Protein AF-A0A095X6H6-F1 (afdb_monomer_lite)

Radius of gyration: 21.78 Å; chains: 1; bounding box: 47×42×47 Å

Structure (mmCIF, N/CA/C/O backbone):
data_AF-A0A095X6H6-F1
#
_entry.id   AF-A0A095X6H6-F1
#
loop_
_atom_site.group_PDB
_atom_site.id
_atom_site.type_symbol
_atom_site.label_atom_id
_atom_site.label_alt_id
_atom_site.label_comp_id
_atom_site.label_asym_id
_atom_site.label_entity_id
_atom_site.label_seq_id
_atom_site.pdbx_PDB_ins_code
_atom_site.Cartn_x
_atom_site.Cartn_y
_atom_site.Cartn_z
_atom_site.occupancy
_atom_site.B_iso_or_equiv
_atom_site.auth_seq_id
_atom_site.auth_comp_id
_atom_site.auth_asym_id
_atom_site.auth_atom_id
_atom_site.pdbx_PDB_model_num
ATOM 1 N N . MET A 1 1 ? 26.112 -7.016 -23.540 1.00 60.12 1 MET A N 1
ATOM 2 C CA . MET A 1 1 ? 26.769 -6.871 -22.224 1.00 60.12 1 MET A CA 1
ATOM 3 C C . MET A 1 1 ? 26.625 -8.183 -21.480 1.00 60.12 1 MET A C 1
ATOM 5 O O . MET A 1 1 ? 25.496 -8.588 -21.232 1.00 60.12 1 MET A O 1
ATOM 9 N N . SER A 1 2 ? 27.731 -8.853 -21.180 1.00 85.56 2 SER A N 1
ATOM 10 C CA . SER A 1 2 ? 27.778 -10.035 -20.316 1.00 85.56 2 SER A CA 1
ATOM 11 C C . SER A 1 2 ? 28.204 -9.607 -18.913 1.00 85.56 2 SER A C 1
ATOM 13 O O . SER A 1 2 ? 29.103 -8.781 -18.773 1.00 85.56 2 SER A O 1
ATOM 15 N N . VAL A 1 3 ? 27.550 -10.140 -17.887 1.00 92.31 3 VAL A N 1
ATOM 16 C CA . VAL A 1 3 ? 27.942 -9.969 -16.479 1.00 92.31 3 VAL A CA 1
ATOM 17 C C . VAL A 1 3 ? 28.571 -11.267 -15.974 1.00 92.31 3 VAL A C 1
ATOM 19 O O . VAL A 1 3 ? 28.312 -12.326 -16.548 1.00 92.31 3 VAL A O 1
ATOM 22 N N . SER A 1 4 ? 29.395 -11.195 -14.926 1.00 95.94 4 SER A N 1
ATOM 23 C CA . SER A 1 4 ? 29.883 -12.398 -14.243 1.00 95.94 4 SER A CA 1
ATOM 24 C C . SER A 1 4 ? 28.723 -13.167 -13.601 1.00 95.94 4 SER A C 1
ATOM 26 O O . SER A 1 4 ? 27.654 -12.603 -13.341 1.00 95.94 4 SER A O 1
ATOM 28 N N . ALA A 1 5 ? 28.933 -14.459 -13.341 1.00 95.06 5 ALA A N 1
ATOM 29 C CA . ALA A 1 5 ? 27.931 -15.309 -12.703 1.00 95.06 5 ALA A CA 1
ATOM 30 C C . ALA A 1 5 ? 27.507 -14.755 -11.331 1.00 95.06 5 ALA A C 1
ATOM 32 O O . ALA A 1 5 ? 26.315 -14.691 -11.036 1.00 95.06 5 ALA A O 1
ATOM 33 N N . ASP A 1 6 ? 28.462 -14.264 -10.540 1.00 95.62 6 ASP A N 1
ATOM 34 C CA . ASP A 1 6 ? 28.217 -13.683 -9.217 1.00 95.62 6 ASP A CA 1
ATOM 35 C C . ASP A 1 6 ? 27.315 -12.448 -9.289 1.00 95.62 6 ASP A C 1
ATOM 37 O O . ASP A 1 6 ? 26.350 -12.314 -8.534 1.00 95.62 6 ASP A O 1
ATOM 41 N N . GLU A 1 7 ? 27.576 -11.562 -10.253 1.00 93.81 7 GLU A N 1
ATOM 42 C CA . GLU A 1 7 ? 26.783 -10.348 -10.439 1.00 93.81 7 GLU A CA 1
ATOM 43 C C . GLU A 1 7 ? 25.385 -10.668 -10.989 1.00 93.81 7 GLU A C 1
ATOM 45 O O . GLU A 1 7 ? 24.404 -10.011 -10.631 1.00 93.81 7 GLU A O 1
ATOM 50 N N . PHE A 1 8 ? 25.259 -11.711 -11.815 1.00 93.81 8 PHE A N 1
ATOM 51 C CA . PHE A 1 8 ? 23.956 -12.214 -12.243 1.00 93.81 8 PHE A CA 1
ATOM 52 C C . PHE A 1 8 ? 23.138 -12.734 -11.056 1.00 93.81 8 PHE A C 1
ATOM 54 O O . PHE A 1 8 ? 21.996 -12.305 -10.879 1.00 93.81 8 PHE A O 1
ATOM 61 N N . ILE A 1 9 ? 23.719 -13.605 -10.225 1.00 93.19 9 ILE A N 1
ATOM 62 C CA . ILE A 1 9 ? 23.045 -14.188 -9.057 1.00 93.19 9 ILE A CA 1
ATOM 63 C C . ILE A 1 9 ? 22.637 -13.082 -8.081 1.00 93.19 9 ILE A C 1
ATOM 65 O O . ILE A 1 9 ? 21.480 -13.035 -7.660 1.00 93.19 9 ILE A O 1
ATOM 69 N N . ARG A 1 10 ? 23.533 -12.131 -7.791 1.00 92.19 10 ARG A N 1
ATOM 70 C CA . ARG A 1 10 ? 23.240 -10.988 -6.916 1.00 92.19 10 ARG A CA 1
ATOM 71 C C . ARG A 1 10 ? 22.039 -10.180 -7.411 1.00 92.19 10 ARG A C 1
ATOM 73 O O . ARG A 1 10 ? 21.130 -9.905 -6.633 1.00 92.19 10 ARG A O 1
ATOM 80 N N . ARG A 1 11 ? 21.994 -9.823 -8.701 1.00 91.06 11 ARG A N 1
ATOM 81 C CA . ARG A 1 11 ? 20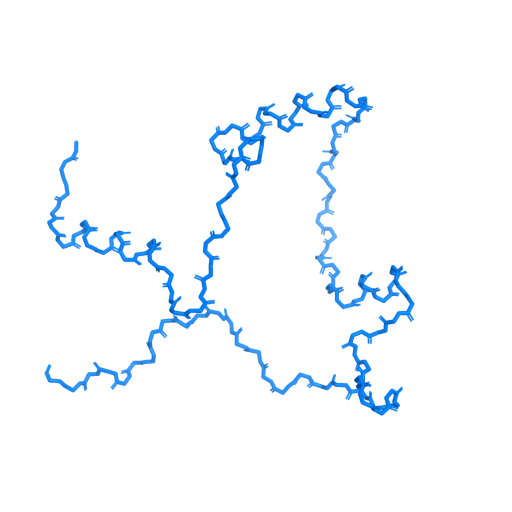.856 -9.091 -9.294 1.00 91.06 11 ARG A CA 1
ATOM 82 C C . ARG A 1 11 ? 19.577 -9.919 -9.318 1.00 91.06 11 ARG A C 1
ATOM 84 O O . ARG A 1 11 ? 18.497 -9.375 -9.108 1.00 91.06 11 ARG A O 1
ATOM 91 N N . PHE A 1 12 ? 19.690 -11.217 -9.579 1.00 86.06 12 PHE A N 1
ATOM 92 C CA . PHE A 1 12 ? 18.551 -12.124 -9.619 1.00 86.06 12 PHE A CA 1
ATOM 93 C C . PHE A 1 12 ? 17.882 -12.247 -8.247 1.00 86.06 12 PHE A C 1
ATOM 95 O O . PHE A 1 12 ? 16.659 -12.139 -8.151 1.00 86.06 12 PHE A O 1
ATOM 102 N N . LEU A 1 13 ? 18.671 -12.386 -7.179 1.00 85.31 13 LEU A N 1
ATOM 103 C CA . LEU A 1 13 ? 18.155 -12.511 -5.816 1.00 85.31 13 LEU A CA 1
ATOM 104 C C . LEU A 1 13 ? 17.448 -11.240 -5.322 1.00 85.31 13 LEU A C 1
ATOM 106 O O . LEU A 1 13 ? 16.488 -11.353 -4.570 1.00 85.31 13 LEU A O 1
ATOM 110 N N . LEU A 1 14 ? 17.795 -10.050 -5.832 1.00 81.81 14 LEU A N 1
ATOM 111 C CA . LEU A 1 14 ? 17.030 -8.814 -5.571 1.00 81.81 14 LEU A CA 1
ATOM 112 C C . LEU A 1 14 ? 15.588 -8.853 -6.115 1.00 81.81 14 LEU A C 1
ATOM 114 O O . LEU A 1 14 ? 14.771 -7.993 -5.787 1.00 81.81 14 LEU A O 1
ATOM 118 N N . HIS A 1 15 ? 15.264 -9.807 -6.988 1.00 77.62 15 HIS A N 1
ATOM 119 C CA . HIS A 1 15 ? 13.931 -9.966 -7.566 1.00 77.62 15 HIS A CA 1
ATOM 120 C C . HIS A 1 15 ? 13.114 -11.100 -6.943 1.00 77.62 15 HIS A C 1
ATOM 122 O O . HIS A 1 15 ? 11.918 -11.202 -7.257 1.00 77.62 15 HIS A O 1
ATOM 128 N N . VAL A 1 16 ? 13.740 -11.925 -6.098 1.00 82.56 16 VAL A N 1
ATOM 129 C CA . VAL A 1 16 ? 13.092 -12.986 -5.327 1.00 82.56 16 VAL A CA 1
ATOM 130 C C . VAL A 1 16 ? 12.548 -12.358 -4.051 1.00 82.56 16 VAL A C 1
ATOM 132 O O . VAL A 1 16 ? 13.271 -11.688 -3.321 1.00 82.56 16 VAL A O 1
ATOM 135 N N . LEU A 1 17 ? 11.251 -12.520 -3.811 1.00 79.69 17 LEU A N 1
ATOM 136 C CA . LEU A 1 17 ? 10.642 -12.032 -2.580 1.00 79.69 17 LEU A CA 1
ATOM 137 C C . LEU A 1 17 ? 10.806 -13.062 -1.459 1.00 79.69 17 LEU A C 1
ATOM 139 O O . LEU A 1 17 ? 10.798 -14.260 -1.757 1.00 79.69 17 LEU A O 1
ATOM 143 N N . PRO A 1 18 ? 10.922 -12.616 -0.195 1.00 79.44 18 PRO A N 1
ATOM 144 C CA . PRO A 1 18 ? 10.890 -13.515 0.950 1.00 79.44 18 PRO A CA 1
ATOM 145 C C . PRO A 1 18 ? 9.592 -14.327 0.996 1.00 79.44 18 PRO A C 1
ATOM 147 O O . PRO A 1 18 ? 8.573 -13.953 0.406 1.00 79.44 18 PRO A O 1
ATOM 150 N N . GLU A 1 19 ? 9.618 -15.437 1.726 1.00 72.25 19 GLU A N 1
ATOM 151 C CA . GLU A 1 19 ? 8.438 -16.272 1.928 1.00 72.25 19 GLU A CA 1
ATOM 152 C C . GLU A 1 19 ? 7.275 -15.459 2.530 1.00 72.25 19 GLU A C 1
ATOM 154 O O . GLU A 1 19 ? 7.472 -14.609 3.397 1.00 72.25 19 GLU A O 1
ATOM 159 N N . GLY A 1 20 ? 6.060 -15.668 2.013 1.00 74.81 20 GLY A N 1
ATOM 160 C CA . GLY A 1 20 ? 4.865 -14.902 2.393 1.00 74.81 20 GLY A CA 1
ATOM 161 C C . GLY A 1 20 ? 4.672 -13.571 1.652 1.00 74.81 20 GLY A C 1
ATOM 162 O O . GLY A 1 20 ? 3.610 -12.959 1.775 1.00 74.81 20 GLY A O 1
ATOM 163 N N . PHE A 1 21 ? 5.634 -13.127 0.833 1.00 69.12 21 PHE A N 1
ATOM 164 C CA . PHE A 1 21 ? 5.505 -11.893 0.056 1.00 69.12 21 PHE A CA 1
ATOM 165 C C . PHE A 1 21 ? 5.122 -12.161 -1.403 1.00 69.12 21 PHE A C 1
ATOM 167 O O . PHE A 1 21 ? 5.842 -12.796 -2.175 1.00 69.12 21 PHE A O 1
ATOM 174 N N . HIS A 1 22 ? 3.995 -11.589 -1.829 1.00 72.94 22 HIS A N 1
ATOM 175 C CA . HIS A 1 22 ? 3.535 -11.670 -3.212 1.00 72.94 22 HIS A CA 1
ATOM 176 C C . HIS A 1 22 ? 3.983 -10.453 -4.025 1.00 72.94 22 HIS A C 1
ATOM 178 O O . HIS A 1 22 ? 3.685 -9.305 -3.689 1.00 72.94 22 HIS A O 1
ATOM 184 N N . ARG A 1 23 ? 4.644 -10.690 -5.167 1.00 70.19 23 ARG A N 1
ATOM 185 C CA . ARG A 1 23 ? 4.951 -9.614 -6.120 1.00 70.19 23 ARG A CA 1
ATOM 186 C C . ARG A 1 23 ? 3.666 -9.165 -6.806 1.00 70.19 23 ARG A C 1
ATOM 188 O O . ARG A 1 23 ? 3.175 -9.859 -7.697 1.00 70.19 23 ARG A O 1
ATOM 195 N N . MET A 1 24 ? 3.164 -7.978 -6.479 1.00 70.38 24 MET A N 1
ATOM 196 C CA . MET A 1 24 ? 2.116 -7.354 -7.287 1.00 70.38 24 MET A CA 1
ATOM 197 C C . MET A 1 24 ? 2.689 -6.974 -8.655 1.00 70.38 24 MET A C 1
ATOM 199 O O . MET A 1 24 ? 3.448 -6.014 -8.802 1.00 70.38 24 MET A O 1
ATOM 203 N N . ARG A 1 25 ? 2.355 -7.765 -9.674 1.00 71.50 25 ARG A N 1
ATOM 204 C CA . ARG A 1 25 ? 2.681 -7.457 -11.066 1.00 71.50 25 ARG A CA 1
ATOM 205 C C . ARG A 1 25 ? 1.534 -6.643 -11.652 1.00 71.50 25 ARG A C 1
ATOM 207 O O . ARG A 1 25 ? 0.438 -7.156 -11.848 1.00 71.50 25 ARG A O 1
ATOM 214 N N . TYR A 1 26 ? 1.793 -5.372 -11.933 1.00 74.06 26 TYR A N 1
ATOM 215 C CA . TYR A 1 26 ? 0.846 -4.532 -12.657 1.00 74.06 26 TYR A CA 1
ATOM 216 C C . TYR A 1 26 ? 0.878 -4.895 -14.144 1.00 74.06 26 TYR A C 1
ATOM 218 O O . TYR A 1 26 ? 1.911 -4.749 -14.801 1.00 74.06 26 TYR A O 1
ATOM 226 N N . TYR A 1 27 ? -0.254 -5.353 -14.672 1.00 74.31 27 TYR A N 1
ATOM 227 C CA . TYR A 1 27 ? -0.448 -5.630 -16.096 1.00 74.31 27 TYR A CA 1
ATOM 228 C C . TYR A 1 27 ? -1.342 -4.562 -16.747 1.00 74.31 27 TYR A C 1
ATOM 230 O O . TYR A 1 27 ? -1.902 -3.690 -16.079 1.00 74.31 27 TYR A O 1
ATOM 238 N N . GLY A 1 28 ? -1.458 -4.601 -18.075 1.00 79.50 28 GLY A N 1
ATOM 239 C CA . GLY A 1 28 ? -2.341 -3.699 -18.816 1.00 79.50 28 GLY A CA 1
ATOM 240 C C . GLY A 1 28 ? -1.847 -2.250 -18.835 1.00 79.50 28 GLY A C 1
ATOM 241 O O . GLY A 1 28 ? -0.704 -1.982 -19.214 1.00 79.50 28 GLY A O 1
ATOM 242 N N . PHE A 1 29 ? -2.720 -1.301 -18.491 1.00 77.25 29 PHE A N 1
ATOM 243 C CA . PHE A 1 29 ? -2.391 0.130 -18.493 1.00 77.25 29 PHE A CA 1
ATOM 244 C C . PHE A 1 29 ? -1.603 0.598 -17.263 1.00 77.25 29 PHE A C 1
ATOM 246 O O . PHE A 1 29 ? -0.998 1.664 -17.309 1.00 77.25 29 PHE A O 1
ATOM 253 N N . LEU A 1 30 ? -1.538 -0.211 -16.199 1.00 78.44 30 LEU A N 1
ATOM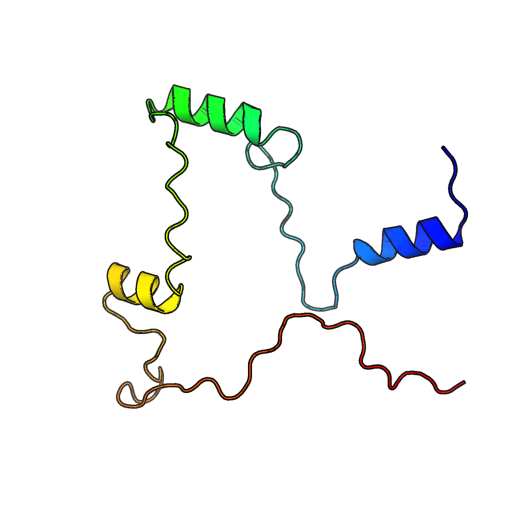 254 C CA . LEU A 1 30 ? -0.746 0.080 -14.996 1.00 78.44 30 LEU A CA 1
ATOM 255 C C . LEU A 1 30 ? 0.678 -0.500 -15.043 1.00 78.44 30 LEU A C 1
ATOM 257 O O . LEU A 1 30 ? 1.476 -0.245 -14.139 1.00 78.44 30 LEU A O 1
ATOM 261 N N . GLY A 1 31 ? 1.021 -1.265 -16.084 1.00 84.19 31 GLY A N 1
ATOM 262 C CA . GLY A 1 31 ? 2.355 -1.844 -16.251 1.00 84.19 31 GLY A CA 1
ATOM 263 C C . GLY A 1 31 ? 3.420 -0.777 -16.513 1.00 84.19 31 GLY A C 1
ATOM 264 O O . GLY A 1 31 ? 3.262 0.039 -17.417 1.00 84.19 31 GLY A O 1
ATOM 265 N N . ASN A 1 32 ? 4.523 -0.805 -15.752 1.00 79.88 32 ASN A N 1
ATOM 266 C CA . ASN A 1 32 ? 5.508 0.288 -15.671 1.00 79.88 32 ASN A CA 1
ATOM 267 C C . ASN A 1 32 ? 5.981 0.805 -17.047 1.00 79.88 32 ASN A C 1
ATOM 269 O O . ASN A 1 32 ? 5.973 2.006 -17.290 1.00 79.88 32 ASN A O 1
ATOM 273 N N . ARG A 1 33 ? 6.268 -0.106 -17.990 1.00 83.56 33 ARG A N 1
ATOM 274 C CA . ARG A 1 33 ? 6.751 0.221 -19.345 1.00 83.56 33 ARG A CA 1
ATOM 275 C C . ARG A 1 33 ? 5.860 1.199 -20.118 1.00 83.56 33 ARG A C 1
ATOM 277 O O . ARG A 1 33 ? 6.378 2.035 -20.844 1.00 83.56 33 ARG A O 1
ATOM 284 N N . TYR A 1 34 ? 4.541 1.080 -19.977 1.00 84.88 34 TYR A N 1
ATOM 285 C CA . TYR A 1 34 ? 3.567 1.891 -20.719 1.00 84.88 34 TYR A CA 1
ATOM 286 C C . TYR A 1 34 ? 2.674 2.721 -19.799 1.00 84.88 34 TYR A C 1
ATOM 288 O O . TYR A 1 34 ? 1.731 3.358 -20.266 1.00 84.88 34 TYR A O 1
ATOM 296 N N . ARG A 1 35 ? 2.950 2.705 -18.489 1.00 87.12 35 ARG A N 1
ATOM 297 C CA . ARG A 1 35 ? 2.077 3.278 -17.467 1.00 87.12 35 ARG A CA 1
ATOM 298 C C . ARG A 1 35 ? 1.829 4.756 -17.712 1.00 87.12 35 ARG A C 1
ATOM 300 O O . ARG A 1 35 ? 0.683 5.176 -17.673 1.00 87.12 35 ARG A O 1
ATOM 307 N N . GLN A 1 36 ? 2.875 5.535 -17.981 1.00 85.50 36 GLN A N 1
ATOM 308 C CA . GLN A 1 36 ? 2.726 6.975 -18.211 1.00 85.50 36 GLN A CA 1
ATOM 309 C C . GLN A 1 36 ? 1.833 7.262 -19.423 1.00 85.50 36 GLN A C 1
ATOM 311 O O . GLN A 1 36 ? 0.814 7.927 -19.278 1.00 85.50 36 GLN A O 1
ATOM 316 N N . GLN A 1 37 ? 2.165 6.691 -20.583 1.00 88.25 37 GLN A N 1
ATOM 317 C CA . GLN A 1 37 ? 1.424 6.908 -21.830 1.00 88.25 37 GLN A CA 1
ATOM 318 C C . GLN A 1 37 ? -0.038 6.460 -21.717 1.00 88.25 37 GLN A C 1
ATOM 320 O O . GLN A 1 37 ? -0.949 7.211 -22.058 1.00 88.25 37 GLN A O 1
ATOM 325 N N . LYS A 1 38 ? -0.277 5.251 -21.194 1.00 88.50 38 LYS A N 1
ATOM 326 C CA . LYS A 1 38 ? -1.633 4.709 -21.080 1.00 88.50 38 LYS A CA 1
ATOM 327 C C . LYS A 1 38 ? -2.462 5.433 -20.024 1.00 88.50 38 LYS A C 1
ATOM 329 O O . LYS A 1 38 ? -3.646 5.637 -20.250 1.00 88.50 38 LYS A O 1
ATOM 334 N N . LEU A 1 39 ? -1.866 5.862 -18.908 1.00 87.62 39 LEU A N 1
ATOM 335 C CA . LEU A 1 39 ? -2.583 6.667 -17.916 1.00 87.62 39 LEU A CA 1
ATOM 336 C C . LEU A 1 39 ? -2.982 8.035 -18.465 1.00 87.62 39 LEU A C 1
ATOM 338 O O . LEU A 1 39 ? -4.082 8.482 -18.165 1.00 87.62 39 LEU A O 1
ATOM 342 N N . THR A 1 40 ? -2.122 8.697 -19.244 1.00 87.44 40 THR A N 1
ATOM 343 C CA . THR A 1 40 ? -2.492 9.950 -19.921 1.00 87.44 40 THR A CA 1
ATOM 344 C C . THR A 1 40 ? -3.673 9.719 -20.855 1.00 87.44 40 THR A C 1
ATOM 346 O O . THR A 1 40 ? -4.707 10.350 -20.679 1.00 87.44 40 THR A O 1
ATOM 349 N N . HIS A 1 41 ? -3.587 8.708 -21.722 1.00 89.00 41 HIS A N 1
ATOM 350 C CA . HIS A 1 41 ? -4.674 8.371 -22.637 1.00 89.00 41 HIS A CA 1
ATOM 351 C C . HIS A 1 41 ? -5.997 8.050 -21.917 1.00 89.00 41 HIS A C 1
ATOM 353 O O . HIS A 1 41 ? -7.057 8.516 -22.321 1.00 89.00 41 HIS A O 1
ATOM 359 N N . CYS A 1 42 ? -5.951 7.296 -20.812 1.00 88.56 42 CYS A N 1
ATOM 360 C CA . CYS A 1 42 ? -7.138 7.031 -20.001 1.00 88.56 42 CYS A CA 1
ATOM 361 C C . CYS A 1 42 ? -7.752 8.313 -19.422 1.00 88.56 42 CYS A C 1
ATOM 363 O O . CYS A 1 42 ? -8.973 8.400 -19.374 1.00 88.56 42 CYS A O 1
ATOM 365 N N . ARG A 1 43 ? -6.937 9.285 -18.981 1.00 88.81 43 ARG A N 1
ATOM 366 C CA . ARG A 1 43 ? -7.428 10.573 -18.456 1.00 88.81 43 ARG A CA 1
ATOM 367 C C . ARG A 1 43 ? -8.111 11.401 -19.537 1.00 88.81 43 ARG A C 1
ATOM 369 O O . ARG A 1 43 ? -9.183 11.939 -19.271 1.00 88.81 43 ARG A O 1
ATOM 376 N N . ASP A 1 44 ? -7.538 11.428 -20.737 1.00 89.88 44 ASP A N 1
ATOM 377 C CA . ASP A 1 44 ? -8.119 12.134 -21.882 1.00 89.88 44 ASP A CA 1
ATOM 378 C C . ASP A 1 44 ? -9.502 11.564 -22.230 1.00 89.88 44 ASP A C 1
ATOM 380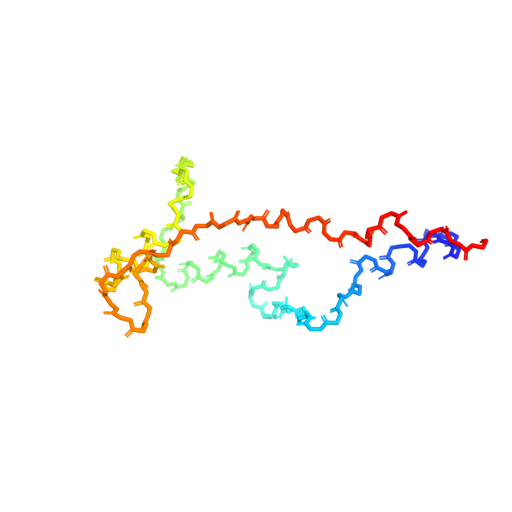 O O . ASP A 1 44 ? -10.466 12.311 -22.382 1.00 89.88 44 ASP A O 1
ATOM 384 N N . LEU A 1 45 ? -9.629 10.231 -22.269 1.00 92.25 45 LEU A N 1
ATOM 385 C CA . LEU A 1 45 ? -10.890 9.547 -22.581 1.00 92.25 45 LEU A CA 1
ATOM 386 C C . LEU A 1 45 ? -12.009 9.819 -21.567 1.00 92.25 45 LEU A C 1
ATOM 388 O O . LEU A 1 45 ? -13.176 9.849 -21.945 1.00 92.25 45 LEU A O 1
ATOM 392 N N . ILE A 1 46 ? -11.671 10.003 -20.288 1.00 92.50 46 ILE A N 1
ATOM 393 C CA . ILE A 1 46 ? -12.650 10.287 -19.225 1.00 92.50 46 ILE A CA 1
ATOM 394 C C . ILE A 1 46 ? -12.831 11.792 -18.969 1.00 92.50 46 ILE A C 1
ATOM 396 O O . ILE A 1 46 ? -13.507 12.163 -18.013 1.00 92.50 46 ILE A O 1
ATOM 400 N N . GLY A 1 47 ? -12.215 12.658 -19.784 1.00 88.50 47 GLY A N 1
ATOM 401 C CA . GLY A 1 47 ? -12.295 14.113 -19.633 1.00 88.50 47 GLY A CA 1
ATOM 402 C C . GLY A 1 47 ? -11.672 14.640 -18.336 1.00 88.50 47 GLY A C 1
ATOM 403 O O . GLY A 1 47 ? -12.067 15.696 -17.843 1.00 88.50 47 GLY A O 1
ATOM 404 N N . MET A 1 48 ? -10.726 13.906 -17.746 1.00 83.88 48 MET A N 1
ATOM 405 C CA . MET A 1 48 ? -10.056 14.307 -16.510 1.00 83.88 48 MET A CA 1
ATOM 406 C C . MET A 1 48 ? -8.911 15.265 -16.836 1.00 83.88 48 MET A C 1
ATOM 408 O O . MET A 1 48 ? -7.999 14.918 -17.585 1.00 83.88 48 MET A O 1
ATOM 412 N N . SER A 1 49 ? -8.930 16.459 -16.242 1.00 73.81 49 SER A N 1
ATOM 413 C CA . SER A 1 49 ? -7.836 17.420 -16.379 1.00 73.81 49 SER A CA 1
ATOM 414 C C . SER A 1 49 ? -6.521 16.838 -15.850 1.00 73.81 49 SER A C 1
ATOM 416 O O . SER A 1 49 ? -6.502 16.021 -14.922 1.00 73.81 49 SER A O 1
ATOM 418 N N . VAL A 1 50 ? -5.403 17.242 -16.464 1.00 70.25 50 VAL A N 1
ATOM 419 C CA . VAL A 1 50 ? -4.065 16.821 -16.034 1.00 70.25 50 VAL A CA 1
ATOM 420 C C . VAL A 1 50 ? -3.921 17.144 -14.545 1.00 70.25 50 VAL A C 1
ATOM 422 O O . VAL A 1 50 ? -4.079 18.309 -14.172 1.00 70.25 50 VAL A O 1
ATOM 425 N N . PRO A 1 51 ? -3.646 16.147 -13.681 1.00 66.56 51 PRO A N 1
ATOM 426 C CA . PRO A 1 51 ? -3.459 16.416 -12.270 1.00 66.56 51 PRO A CA 1
ATOM 427 C C . PRO A 1 51 ? -2.248 17.331 -12.129 1.00 66.56 51 PRO A C 1
ATOM 429 O O . PRO A 1 51 ? -1.121 16.936 -12.434 1.00 66.56 51 PRO A O 1
ATOM 432 N N . VAL A 1 52 ? -2.500 18.564 -11.692 1.00 67.44 52 VAL A N 1
ATOM 433 C CA . VAL A 1 52 ? -1.451 19.481 -11.254 1.00 67.44 52 VAL A CA 1
ATOM 434 C C . VAL A 1 52 ? -0.673 18.745 -10.165 1.00 67.44 52 VAL A C 1
ATOM 436 O O . VAL A 1 52 ? -1.319 18.173 -9.278 1.00 67.44 52 VAL A O 1
ATOM 439 N N . PRO A 1 53 ? 0.671 18.690 -10.223 1.00 59.69 53 PRO A N 1
ATOM 440 C CA . PRO A 1 53 ? 1.461 18.166 -9.123 1.00 59.69 53 PRO A CA 1
ATOM 441 C C . PRO A 1 53 ? 1.056 18.940 -7.874 1.00 59.69 53 PRO A C 1
ATOM 443 O O . PRO A 1 53 ? 1.395 20.111 -7.726 1.00 59.69 53 PRO A O 1
ATOM 446 N N . SER A 1 54 ? 0.240 18.327 -7.017 1.00 56.91 54 SER A N 1
ATOM 447 C CA . SER A 1 54 ? -0.099 18.942 -5.748 1.00 56.91 54 SER A CA 1
ATOM 448 C C . SER A 1 54 ? 1.214 19.025 -4.997 1.00 56.91 54 SER A C 1
ATOM 450 O O . SER A 1 54 ? 1.817 17.976 -4.739 1.00 56.91 54 SER A O 1
ATOM 452 N N . GLU A 1 55 ? 1.658 20.244 -4.694 1.00 53.81 55 GLU A N 1
ATOM 453 C CA . GLU A 1 55 ? 2.745 20.469 -3.753 1.00 53.81 55 GLU A CA 1
ATOM 454 C C . GLU A 1 55 ? 2.520 19.532 -2.578 1.00 53.81 55 GLU A C 1
ATOM 456 O O . GLU A 1 55 ? 1.409 19.444 -2.046 1.00 53.81 55 GLU A O 1
ATOM 461 N N . SER A 1 56 ? 3.538 18.724 -2.311 1.00 51.38 56 SER A N 1
ATOM 462 C CA . SER A 1 56 ? 3.525 17.600 -1.394 1.00 51.38 56 SER A CA 1
ATOM 463 C C . SER A 1 56 ? 2.904 17.995 -0.058 1.00 51.38 56 SER A C 1
ATOM 465 O O . SER A 1 56 ? 3.601 18.403 0.869 1.00 51.38 56 SER A O 1
ATOM 467 N N . ARG A 1 57 ? 1.584 17.833 0.074 1.00 55.53 57 ARG A N 1
ATOM 468 C CA . ARG A 1 57 ? 0.973 17.645 1.381 1.00 55.53 57 ARG A CA 1
ATOM 469 C C . ARG A 1 57 ? 1.660 16.405 1.910 1.00 55.53 57 ARG A C 1
ATOM 471 O O . ARG A 1 57 ? 1.553 15.351 1.276 1.00 55.53 57 ARG A O 1
ATOM 478 N N . ALA A 1 58 ? 2.416 16.562 2.999 1.00 59.66 58 ALA A N 1
ATOM 479 C CA . ALA A 1 58 ? 2.987 15.439 3.724 1.00 59.66 58 ALA A CA 1
ATOM 480 C C . ALA A 1 58 ? 1.921 14.335 3.755 1.00 59.66 58 ALA A C 1
ATOM 482 O O . ALA A 1 58 ? 0.759 14.658 4.042 1.00 59.66 58 ALA A O 1
ATOM 483 N N . PRO A 1 59 ? 2.245 13.103 3.323 1.00 63.88 59 PRO A N 1
ATOM 484 C CA . PRO A 1 59 ? 1.240 12.064 3.189 1.00 63.88 59 PRO A CA 1
ATOM 485 C C . PRO A 1 59 ? 0.514 11.959 4.529 1.00 63.88 59 PRO A C 1
ATOM 487 O O . PRO A 1 59 ? 1.138 11.623 5.532 1.00 63.88 59 PRO A O 1
ATOM 490 N N . LYS A 1 60 ? -0.778 12.332 4.557 1.00 68.44 60 LYS A N 1
ATOM 491 C CA . LYS A 1 60 ? -1.615 12.137 5.745 1.00 68.44 60 LYS A CA 1
ATOM 492 C C . LYS A 1 60 ? -1.440 10.675 6.154 1.00 68.44 60 LYS A C 1
ATOM 494 O O . LYS A 1 60 ? -1.493 9.808 5.273 1.00 68.44 60 LYS A O 1
ATOM 499 N N . ASP A 1 61 ? -1.230 10.413 7.445 1.00 82.31 61 ASP A N 1
ATOM 500 C CA . ASP A 1 61 ? -1.208 9.044 7.961 1.00 82.31 61 ASP A CA 1
ATOM 501 C C . ASP A 1 61 ? -2.462 8.333 7.430 1.00 82.31 61 ASP A C 1
ATOM 503 O O . ASP A 1 61 ? -3.577 8.866 7.481 1.00 82.31 61 ASP A O 1
ATOM 507 N N . TYR A 1 62 ? -2.281 7.155 6.832 1.00 83.94 62 TYR A N 1
ATOM 508 C CA . TYR A 1 62 ? -3.380 6.421 6.211 1.00 83.94 62 TYR A CA 1
ATOM 509 C C . TYR A 1 62 ? -4.497 6.134 7.226 1.00 83.94 62 TYR A C 1
ATOM 511 O O . TYR A 1 62 ? -5.660 6.032 6.833 1.00 83.94 62 TYR A O 1
ATOM 519 N N . ARG A 1 63 ? -4.153 6.049 8.522 1.00 87.62 63 ARG A N 1
ATOM 520 C CA . ARG A 1 63 ? -5.104 5.890 9.629 1.00 87.62 63 ARG A CA 1
ATOM 521 C C . ARG A 1 63 ? -6.053 7.078 9.730 1.00 87.62 63 ARG A C 1
ATOM 523 O O . ARG A 1 63 ? -7.257 6.867 9.843 1.00 87.62 63 ARG A O 1
ATOM 530 N N . ASP A 1 64 ? -5.529 8.293 9.607 1.00 89.00 64 ASP A N 1
ATOM 531 C CA . ASP A 1 64 ? -6.322 9.523 9.682 1.00 89.00 64 ASP A CA 1
ATOM 532 C C . ASP A 1 64 ? -7.230 9.648 8.452 1.00 89.00 64 ASP A C 1
ATOM 534 O O . ASP A 1 64 ? -8.410 9.979 8.557 1.00 89.00 64 ASP A O 1
ATOM 538 N N . ARG A 1 65 ? -6.707 9.299 7.269 1.00 87.31 65 ARG A N 1
ATOM 539 C CA . ARG A 1 65 ? -7.499 9.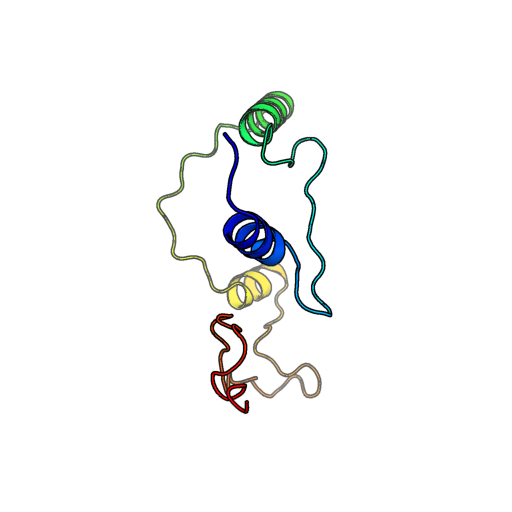277 6.031 1.00 87.31 65 ARG A CA 1
ATOM 540 C C . ARG A 1 65 ? -8.620 8.232 6.077 1.00 87.31 65 ARG A C 1
ATOM 542 O O . ARG A 1 65 ? -9.705 8.479 5.559 1.00 87.31 65 ARG A O 1
ATOM 549 N N . TYR A 1 66 ? -8.365 7.060 6.654 1.00 88.81 66 TYR A N 1
ATOM 550 C CA . TYR A 1 66 ? -9.382 6.022 6.822 1.00 88.81 66 TYR A CA 1
ATOM 551 C C . TYR A 1 66 ? -10.499 6.484 7.767 1.00 88.81 66 TYR A C 1
ATOM 553 O O . TYR A 1 66 ? -11.676 6.256 7.483 1.00 88.81 66 TYR A O 1
ATOM 561 N N . GLU A 1 67 ? -10.142 7.173 8.849 1.00 93.19 67 GLU A N 1
ATOM 562 C CA . GLU A 1 67 ? -11.101 7.739 9.796 1.00 93.19 67 GLU A CA 1
ATOM 563 C C . GLU A 1 67 ? -11.969 8.829 9.152 1.00 93.19 67 GLU A C 1
ATOM 565 O O . GLU A 1 67 ? -13.189 8.770 9.272 1.00 93.19 67 GLU A O 1
ATOM 570 N N . GLU A 1 68 ? -11.376 9.738 8.372 1.00 90.88 68 GLU A N 1
ATOM 571 C CA . GLU A 1 68 ? -12.098 10.772 7.609 1.00 90.88 68 GLU A CA 1
ATOM 572 C C . GLU A 1 68 ? -13.118 10.168 6.623 1.00 90.88 68 GLU A C 1
ATOM 574 O O . GLU A 1 68 ? -14.230 10.672 6.484 1.00 90.88 68 GLU A O 1
ATOM 579 N N . LEU A 1 69 ? -12.763 9.063 5.958 1.00 91.12 69 LEU A N 1
ATOM 580 C CA . LEU A 1 69 ? -13.612 8.425 4.944 1.00 91.12 69 LEU A CA 1
ATOM 581 C C . LEU A 1 69 ? -14.704 7.519 5.522 1.00 91.12 69 LEU A C 1
ATOM 583 O O . LEU A 1 69 ? -15.752 7.355 4.903 1.00 91.12 69 LEU A O 1
ATOM 587 N N . THR A 1 70 ? -14.444 6.869 6.657 1.00 90.31 70 THR A N 1
ATOM 588 C CA . THR A 1 70 ? -15.309 5.795 7.178 1.00 90.31 70 THR A CA 1
ATOM 589 C C . THR A 1 70 ? -15.949 6.118 8.525 1.00 90.31 70 THR A C 1
ATOM 591 O O . THR A 1 70 ? -16.811 5.367 8.982 1.00 90.31 70 THR A O 1
ATOM 594 N N . GLY A 1 71 ? -15.511 7.191 9.191 1.00 90.56 71 GLY A N 1
ATOM 595 C CA . GLY A 1 71 ? -15.885 7.526 10.566 1.00 90.56 71 GLY A CA 1
ATOM 596 C C . GLY A 1 71 ? -15.345 6.549 11.617 1.00 90.56 71 GLY A C 1
ATOM 597 O O . GLY A 1 71 ? -15.739 6.622 12.778 1.00 90.56 71 GLY A O 1
ATOM 598 N N . ARG A 1 72 ? -14.483 5.595 11.235 1.00 88.12 72 ARG A N 1
ATOM 599 C CA . ARG A 1 72 ? -13.918 4.580 12.135 1.00 88.12 72 ARG A CA 1
ATOM 600 C C . ARG A 1 72 ? -12.419 4.786 12.288 1.00 88.12 72 ARG A C 1
ATOM 602 O O . ARG A 1 72 ? -11.694 4.765 11.302 1.00 88.12 72 ARG A O 1
ATOM 609 N N . SER A 1 73 ? -11.939 4.896 13.523 1.00 90.94 73 SER A N 1
ATOM 610 C CA . SER A 1 73 ? -10.507 5.049 13.779 1.00 90.94 73 SER A CA 1
ATOM 611 C C . SER A 1 73 ? -9.783 3.704 13.792 1.00 90.94 73 SER A C 1
ATOM 613 O O . SER A 1 73 ? -10.104 2.827 14.596 1.00 90.94 73 SER A O 1
ATOM 615 N N . LEU A 1 74 ? -8.720 3.565 12.992 1.00 89.94 74 LEU A N 1
ATOM 616 C CA . LEU A 1 74 ? -7.780 2.434 13.092 1.00 89.94 74 LEU A CA 1
ATOM 617 C C . LEU A 1 74 ? -6.906 2.502 14.355 1.00 89.94 74 LEU A C 1
ATOM 619 O O . LEU A 1 74 ? -6.022 1.668 14.546 1.00 89.94 74 LEU A O 1
ATOM 623 N N . ARG A 1 75 ? -7.076 3.528 15.196 1.00 90.94 75 ARG A N 1
ATOM 624 C CA . ARG A 1 75 ? -6.446 3.632 16.518 1.00 90.94 75 ARG A CA 1
ATOM 625 C C . ARG A 1 75 ? -7.285 2.981 17.604 1.00 90.94 75 ARG A C 1
ATOM 627 O O . ARG A 1 75 ? -6.746 2.724 18.667 1.00 90.94 75 ARG A O 1
ATOM 634 N N . GLN A 1 76 ? -8.554 2.672 17.359 1.00 93.31 76 GLN A N 1
ATOM 635 C CA . GLN A 1 76 ? -9.399 2.012 18.350 1.00 93.31 76 GLN A CA 1
ATOM 636 C C . GLN A 1 76 ? -9.187 0.497 18.344 1.00 93.31 76 GLN A C 1
ATOM 638 O O . GLN A 1 76 ? -9.041 -0.129 17.295 1.00 93.31 76 GLN A O 1
ATOM 643 N N . CYS A 1 77 ? -9.197 -0.099 19.534 1.00 91.25 77 CYS A N 1
ATOM 644 C CA . CYS A 1 77 ? -9.122 -1.542 19.703 1.00 91.25 77 CYS A CA 1
ATOM 645 C C . CYS A 1 77 ? -10.360 -2.216 19.077 1.00 91.25 77 CYS A C 1
ATOM 647 O O . CYS A 1 77 ? -11.484 -1.904 19.484 1.00 91.25 77 CYS A O 1
ATOM 649 N N . PRO A 1 78 ? -10.194 -3.174 18.144 1.00 88.81 78 PRO A N 1
ATOM 650 C CA . PRO A 1 78 ? -11.325 -3.825 17.482 1.00 88.81 78 PRO A CA 1
ATOM 651 C C . PRO A 1 78 ? -12.144 -4.721 18.424 1.00 88.81 78 PRO A C 1
ATOM 653 O O . PRO A 1 78 ? -13.309 -4.984 18.140 1.00 88.81 78 PRO A O 1
ATOM 656 N N . ALA A 1 79 ? -11.565 -5.169 19.546 1.00 90.94 79 ALA A N 1
ATOM 657 C CA . ALA A 1 79 ? -12.239 -6.041 20.506 1.00 90.94 79 ALA A CA 1
ATOM 658 C C . ALA A 1 79 ? -13.129 -5.260 21.487 1.00 90.94 79 ALA A C 1
ATOM 660 O O . ALA A 1 79 ? -14.321 -5.533 21.595 1.00 90.94 79 ALA A O 1
ATOM 661 N N . CYS A 1 80 ? -12.568 -4.270 22.193 1.00 91.50 80 CYS A N 1
ATOM 662 C CA . CYS A 1 80 ? -13.304 -3.537 23.230 1.00 91.50 80 CYS A CA 1
ATOM 663 C C . CYS A 1 80 ? -13.916 -2.213 22.751 1.00 91.50 80 CYS A C 1
ATOM 665 O O . CYS A 1 80 ? -14.784 -1.679 23.433 1.00 91.50 80 CYS A O 1
ATOM 667 N N . ARG A 1 81 ? -13.475 -1.660 21.609 1.00 86.19 81 ARG A N 1
ATOM 668 C CA . ARG A 1 81 ? -13.900 -0.358 21.039 1.00 86.19 81 ARG A CA 1
ATOM 669 C C . ARG A 1 81 ? -13.737 0.870 21.950 1.00 86.19 81 ARG A C 1
ATOM 671 O O . ARG A 1 81 ? -14.137 1.962 21.571 1.00 86.19 81 ARG A O 1
ATOM 678 N N . GLN A 1 82 ? -13.133 0.706 23.124 1.00 88.19 82 GLN A N 1
ATOM 679 C CA . GLN A 1 82 ? -12.906 1.775 24.100 1.00 88.19 82 GLN A CA 1
ATOM 680 C C . GLN A 1 82 ? -11.418 2.124 24.240 1.00 88.19 82 GLN A C 1
ATOM 682 O O . GLN A 1 82 ? -11.073 3.283 24.441 1.00 88.19 82 GLN A O 1
ATOM 687 N N . GLY A 1 83 ? -10.527 1.135 24.114 1.00 89.00 83 GLY A N 1
ATOM 688 C CA . GLY A 1 83 ? -9.080 1.339 24.212 1.00 89.00 83 GLY A CA 1
ATOM 689 C C . GLY A 1 83 ? -8.460 1.859 22.914 1.00 89.00 83 GLY A C 1
ATOM 690 O O . GLY A 1 83 ? -8.960 1.571 21.823 1.00 89.00 83 GLY A O 1
ATOM 691 N N . GLN A 1 84 ? -7.336 2.569 23.032 1.00 91.19 84 GLN A N 1
ATOM 692 C CA . GLN A 1 84 ? -6.498 2.940 21.893 1.00 91.19 84 GLN A CA 1
ATOM 693 C C . GLN A 1 84 ? -5.316 1.978 21.727 1.00 91.19 84 GLN A C 1
ATOM 695 O O . GLN A 1 84 ? -4.642 1.625 22.691 1.00 91.19 84 GLN A O 1
ATOM 700 N N . MET A 1 85 ? -5.054 1.570 20.487 1.00 90.62 85 MET A N 1
ATOM 701 C CA . MET A 1 85 ? -3.862 0.826 20.106 1.00 90.62 85 MET A CA 1
ATOM 702 C C . MET A 1 85 ? -2.671 1.779 20.012 1.00 90.62 85 MET A C 1
ATOM 704 O O . MET A 1 85 ? -2.684 2.724 19.216 1.00 90.62 85 MET A O 1
ATOM 708 N N . ILE A 1 86 ? -1.628 1.480 20.778 1.00 89.19 86 ILE A N 1
ATOM 709 C CA . ILE A 1 86 ? -0.344 2.180 20.741 1.00 89.19 86 ILE A CA 1
ATOM 710 C C . ILE A 1 86 ? 0.653 1.402 19.884 1.00 89.19 86 ILE A C 1
ATOM 712 O O . ILE A 1 86 ? 0.665 0.171 19.884 1.00 89.19 86 ILE A O 1
ATOM 716 N N . THR A 1 87 ? 1.483 2.119 19.133 1.00 86.12 87 THR A N 1
ATOM 717 C CA . THR A 1 87 ? 2.582 1.503 18.388 1.00 86.12 87 THR A CA 1
ATOM 718 C C . THR A 1 87 ? 3.708 1.193 19.367 1.00 86.12 87 THR A C 1
ATOM 720 O O . THR A 1 87 ? 4.260 2.114 19.960 1.00 86.12 87 THR A O 1
ATOM 723 N N . ILE A 1 88 ? 4.022 -0.088 19.552 1.00 90.31 88 ILE A N 1
ATOM 724 C CA . ILE A 1 88 ? 5.111 -0.526 20.440 1.00 90.31 88 ILE A CA 1
ATOM 725 C C . ILE A 1 88 ? 6.448 -0.494 19.691 1.00 90.31 88 ILE A C 1
ATOM 727 O O . ILE A 1 88 ? 7.455 -0.064 20.239 1.00 90.31 88 ILE A O 1
ATOM 731 N N . GLU A 1 89 ? 6.440 -0.897 18.421 1.00 83.56 89 GLU A N 1
ATOM 732 C CA . GLU A 1 89 ? 7.626 -0.956 17.574 1.00 83.56 89 GLU A CA 1
ATOM 733 C C . GLU A 1 89 ? 7.224 -0.765 16.107 1.00 83.56 89 GLU A C 1
ATOM 735 O O . GLU A 1 89 ? 6.138 -1.174 15.683 1.00 83.56 89 GLU A O 1
ATOM 740 N N . THR A 1 90 ? 8.093 -0.121 15.331 1.00 80.19 90 THR A N 1
ATOM 741 C CA . THR A 1 90 ? 7.964 -0.006 13.877 1.00 80.19 90 THR A CA 1
ATOM 742 C C . THR A 1 90 ? 9.160 -0.670 13.227 1.00 80.19 90 THR A C 1
ATOM 744 O O . THR A 1 90 ? 10.286 -0.217 13.414 1.00 80.19 90 THR A O 1
ATOM 747 N N . PHE A 1 91 ?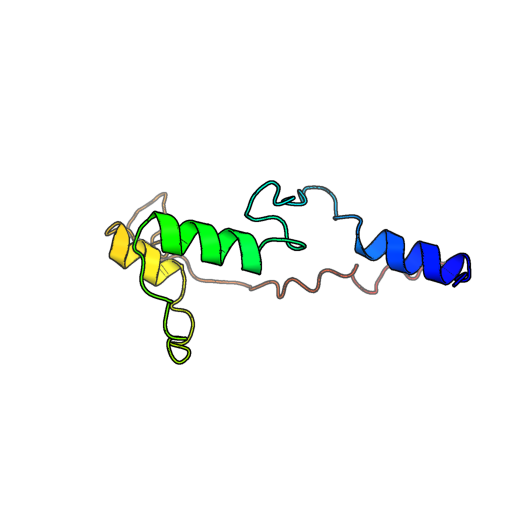 8.912 -1.699 12.425 1.00 76.88 91 PHE A N 1
ATOM 748 C CA . PHE A 1 91 ? 9.944 -2.294 11.588 1.00 76.88 91 PHE A CA 1
ATOM 749 C C . PHE A 1 91 ? 10.105 -1.428 10.338 1.00 76.88 91 PHE A C 1
ATOM 751 O O . PHE A 1 91 ? 9.147 -1.205 9.598 1.00 76.88 91 PHE A O 1
ATOM 758 N N . ASP A 1 92 ? 11.313 -0.928 10.109 1.00 66.50 92 ASP A N 1
ATOM 759 C CA . ASP A 1 92 ? 11.686 -0.041 8.998 1.00 66.50 92 ASP A CA 1
ATOM 760 C C . ASP A 1 92 ? 11.706 -0.741 7.625 1.00 66.50 92 ASP A C 1
ATOM 762 O O . ASP A 1 92 ? 12.046 -0.138 6.606 1.00 66.50 92 ASP A O 1
ATOM 766 N N . GLY A 1 93 ? 11.319 -2.019 7.578 1.00 59.31 93 GLY A N 1
ATOM 767 C CA . GLY A 1 93 ? 11.326 -2.824 6.363 1.00 59.31 93 GLY A CA 1
ATOM 768 C C . GLY A 1 93 ? 12.7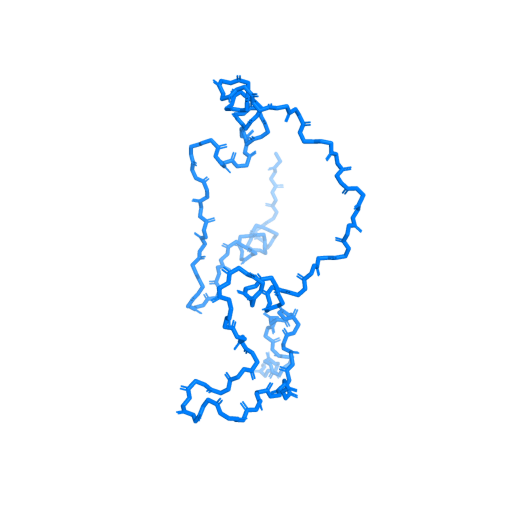35 -3.124 5.848 1.00 59.31 93 GLY A C 1
ATOM 769 O O . GLY A 1 93 ? 12.860 -3.708 4.772 1.00 59.31 93 GLY A O 1
ATOM 770 N N . VAL A 1 94 ? 13.792 -2.793 6.603 1.00 56.75 94 VAL A N 1
ATOM 771 C CA . VAL A 1 94 ? 15.170 -3.201 6.305 1.00 56.75 94 VAL A CA 1
ATOM 772 C C . VAL A 1 94 ? 15.397 -4.600 6.878 1.00 56.75 94 VAL A C 1
ATOM 774 O O . VAL A 1 94 ? 16.318 -4.865 7.641 1.00 56.75 94 VAL A O 1
ATOM 777 N N . THR A 1 95 ? 14.549 -5.551 6.493 1.00 49.34 95 THR A N 1
ATOM 778 C CA . THR A 1 95 ? 14.816 -6.974 6.717 1.00 49.34 95 THR A CA 1
ATOM 779 C C . THR A 1 95 ? 15.732 -7.479 5.605 1.00 49.34 95 THR A C 1
ATOM 781 O O . THR A 1 95 ? 15.315 -8.214 4.711 1.00 49.34 95 THR A O 1
ATOM 784 N N . GLY A 1 96 ? 17.000 -7.064 5.645 1.00 52.75 96 GLY A N 1
ATOM 785 C CA . GLY A 1 96 ? 18.069 -8.017 5.350 1.00 52.75 96 GLY A CA 1
ATOM 786 C C . GLY A 1 96 ? 18.131 -9.030 6.503 1.00 52.75 96 GLY A C 1
ATOM 787 O O . GLY A 1 96 ? 17.677 -8.703 7.603 1.00 52.75 96 GLY A O 1
ATOM 788 N N . PRO A 1 97 ? 18.639 -10.259 6.298 1.00 48.03 97 PRO A N 1
ATOM 789 C CA . PRO A 1 97 ? 18.822 -11.176 7.413 1.00 48.03 97 PRO A CA 1
ATOM 790 C C . PRO A 1 97 ? 19.669 -10.485 8.483 1.00 48.03 97 PRO A C 1
ATOM 792 O O . PRO A 1 97 ? 20.659 -9.822 8.162 1.00 48.03 97 PRO A O 1
ATOM 795 N N . ALA A 1 98 ? 19.275 -10.637 9.745 1.00 48.38 98 ALA A N 1
ATOM 796 C CA . ALA A 1 98 ? 20.086 -10.208 10.869 1.00 48.38 98 ALA A CA 1
ATOM 797 C C . ALA A 1 98 ? 21.517 -10.755 10.715 1.00 48.38 98 ALA A C 1
ATOM 799 O O . ALA A 1 98 ? 21.720 -11.900 10.304 1.00 48.38 98 ALA A O 1
ATOM 800 N N . SER A 1 99 ? 22.509 -9.936 11.056 1.00 52.94 99 SER A N 1
ATOM 801 C CA . SER A 1 99 ? 23.947 -10.195 10.903 1.00 52.94 99 SER A CA 1
ATOM 802 C C . SER A 1 99 ? 24.497 -11.370 11.733 1.00 52.94 99 SER A C 1
ATOM 804 O O . SER A 1 99 ? 25.712 -11.514 11.841 1.00 52.94 99 SER A O 1
ATOM 806 N N . TYR A 1 100 ? 23.647 -12.235 12.298 1.00 54.12 100 TYR A N 1
ATOM 807 C CA . TYR A 1 100 ? 24.067 -13.395 13.088 1.00 54.12 100 TYR A CA 1
ATOM 808 C C . TYR A 1 100 ? 24.224 -14.700 12.290 1.00 54.12 100 TYR A C 1
ATOM 810 O O . TYR A 1 100 ? 24.599 -15.710 12.873 1.00 54.12 100 TYR A O 1
ATOM 818 N N . TRP A 1 101 ? 24.035 -14.712 10.966 1.00 37.91 101 TRP A N 1
ATOM 819 C CA . TRP A 1 101 ? 24.346 -15.891 10.137 1.00 37.91 101 TRP A CA 1
ATOM 820 C C . TRP A 1 101 ? 25.804 -15.941 9.664 1.00 37.91 101 TRP A C 1
ATOM 822 O O . TRP A 1 101 ? 26.080 -16.318 8.529 1.00 37.91 101 TRP A O 1
ATOM 832 N N . ASN A 1 102 ? 26.746 -15.584 10.539 1.00 48.06 102 ASN A N 1
ATOM 833 C CA . ASN A 1 102 ? 28.146 -15.945 10.349 1.00 48.06 102 ASN A CA 1
ATOM 834 C C . ASN A 1 102 ? 28.506 -17.039 11.357 1.00 48.06 102 ASN A C 1
ATOM 836 O O . ASN A 1 102 ? 28.918 -16.785 12.487 1.00 48.06 102 ASN A O 1
ATOM 840 N N . THR A 1 103 ? 28.271 -18.283 10.956 1.00 43.81 103 THR A N 1
ATOM 841 C CA . THR A 1 103 ? 28.896 -19.450 11.577 1.00 43.81 103 THR A CA 1
ATOM 842 C C . THR A 1 103 ? 29.199 -20.450 10.472 1.00 43.81 103 THR A C 1
ATOM 844 O O . THR A 1 103 ? 28.420 -21.372 10.238 1.00 43.81 103 THR A O 1
ATOM 847 N N . SER A 1 104 ? 30.292 -20.198 9.747 1.00 39.56 104 SER A N 1
ATOM 848 C CA . SER A 1 104 ? 31.278 -21.161 9.215 1.00 39.56 104 SER A CA 1
ATOM 849 C C . SER A 1 104 ? 32.212 -20.443 8.251 1.00 39.56 104 SER A C 1
ATOM 851 O O . SER A 1 104 ? 31.697 -19.877 7.263 1.00 39.56 104 SER A O 1
#

Sequence (104 aa):
MSVSADEFIRRFLLHVLPEGFHRMRYYGFLGNRYRQQKLTHCRDLIGMSVPVPSESRAPKDYRDRYEELTGRSLRQCPACRQGQMITIETFDGVTGPASYWNTS

Foldseek 3Di:
DDDDPVVVVVVVVVVDDPPPDDDPQDDDCCHPVNVVVSVVVVCVVVVHPDPDPDPDPPPDDVQVVCCVVPVDGPQADPPPRPDGDDDPDDDPPPPDPDPPPPDD

pLDDT: mean 78.49, std 14.75, range [37.91, 95.94]

Secondary structure (DSSP, 8-state):
----HHHHHHHHHTTSPPTT-------GGGSHHHHHHHHHHHHHHTTPPP-----------HHHHHHHHHS--TTB-TTTSSSBPP------S--SPPTT----